Protein AF-A0A7G8G3M9-F1 (afdb_monomer_lite)

Foldseek 3Di:
DDPLVVVLVVVLVVVLVVLVVVVVVVCVVVVPPDDAWPQDWDQDPQSKTQGTWGWDDDPVPPVVNVVGVVPIDGPDIDHRDDD

Sequence (83 aa):
MSPDNMAEGVEAEERCNNWQEATRKETTRFGMNYSLFNRACKLNQAKTMILGYEGDYETGNSKEDREIRSRWKVVKNFALAQS

Secondary structure (DSSP, 8-state):
--HHHHHHHHHHHHHHHHHHHHHHHHHHHTT--S-SSEEEEEE-TTSEEEEEEESPPP-S-HHHHHHHHTTPEE--EEEPP--

Structure (mmCIF, N/CA/C/O backbone):
data_AF-A0A7G8G3M9-F1
#
_entry.id   AF-A0A7G8G3M9-F1
#
loop_
_atom_site.group_PDB
_atom_site.id
_atom_site.type_symbol
_atom_site.label_atom_id
_atom_site.label_alt_id
_atom_site.label_comp_id
_atom_site.label_asym_id
_atom_site.label_entity_id
_atom_site.label_seq_id
_atom_site.pdbx_PDB_ins_code
_atom_site.Cartn_x
_atom_site.Cartn_y
_atom_site.Cartn_z
_atom_site.occupancy
_atom_site.B_iso_or_equiv
_atom_site.auth_seq_id
_atom_site.auth_comp_id
_atom_site.auth_asym_id
_atom_site.auth_atom_id
_atom_site.pdbx_PDB_model_num
ATOM 1 N N . MET A 1 1 ? 25.496 -1.137 -8.829 1.00 45.53 1 MET A N 1
ATOM 2 C CA . MET A 1 1 ? 24.084 -1.278 -9.245 1.00 45.53 1 MET A CA 1
ATOM 3 C C . MET A 1 1 ? 24.057 -1.239 -10.762 1.00 45.53 1 MET A C 1
ATOM 5 O O . MET A 1 1 ? 24.651 -0.321 -11.310 1.00 45.53 1 MET A O 1
ATOM 9 N N . SER A 1 2 ? 23.474 -2.240 -11.429 1.00 50.19 2 SER A N 1
ATOM 10 C CA . SER A 1 2 ? 23.304 -2.200 -12.890 1.00 50.19 2 SER A CA 1
ATOM 11 C C . SER A 1 2 ? 22.338 -1.071 -13.284 1.00 50.19 2 SER A C 1
ATOM 13 O O . SER A 1 2 ? 21.413 -0.807 -12.512 1.00 50.19 2 SER A O 1
ATOM 15 N N . PRO A 1 3 ? 22.524 -0.421 -14.447 1.00 54.53 3 PRO A N 1
ATOM 16 C CA . PRO A 1 3 ? 21.632 0.630 -14.950 1.00 54.53 3 PRO A CA 1
ATOM 17 C C . PRO A 1 3 ? 20.152 0.222 -14.975 1.00 54.53 3 PRO A C 1
ATOM 19 O O . PRO A 1 3 ? 19.298 1.021 -14.600 1.00 54.53 3 PRO A O 1
ATOM 22 N N . ASP A 1 4 ? 19.860 -1.042 -15.295 1.00 56.25 4 ASP A N 1
ATOM 23 C CA . ASP A 1 4 ? 18.491 -1.579 -15.336 1.00 56.25 4 ASP A CA 1
ATOM 24 C C . ASP A 1 4 ? 17.811 -1.546 -13.961 1.00 56.25 4 ASP A C 1
ATOM 26 O O . ASP A 1 4 ? 16.660 -1.145 -13.834 1.00 56.25 4 ASP A O 1
ATOM 30 N N . ASN A 1 5 ? 18.559 -1.846 -12.893 1.00 58.97 5 ASN A N 1
ATOM 31 C CA . ASN A 1 5 ? 18.033 -1.783 -11.528 1.00 58.97 5 ASN A CA 1
ATOM 32 C C . ASN A 1 5 ? 17.794 -0.333 -11.062 1.00 58.97 5 ASN A C 1
ATOM 34 O O . ASN A 1 5 ? 17.008 -0.116 -10.143 1.00 58.97 5 ASN A O 1
ATOM 38 N N . MET A 1 6 ? 18.478 0.657 -11.656 1.00 60.38 6 MET A N 1
ATOM 39 C CA . MET A 1 6 ? 18.211 2.074 -11.378 1.00 60.38 6 MET A CA 1
ATOM 40 C C . MET A 1 6 ? 16.944 2.546 -12.094 1.00 60.38 6 MET A C 1
ATOM 42 O O . MET A 1 6 ? 16.127 3.214 -11.470 1.00 60.38 6 MET A O 1
ATOM 46 N N . ALA A 1 7 ? 16.739 2.161 -13.358 1.00 64.44 7 ALA A N 1
ATOM 47 C CA . ALA A 1 7 ? 15.527 2.498 -14.109 1.00 64.44 7 ALA A CA 1
ATOM 48 C C . ALA A 1 7 ? 14.268 1.856 -13.498 1.00 64.44 7 ALA A C 1
ATOM 50 O O . ALA A 1 7 ? 13.274 2.545 -13.269 1.00 64.44 7 ALA A O 1
ATOM 51 N N . GLU A 1 8 ? 14.344 0.569 -13.140 1.00 67.38 8 GLU A N 1
ATOM 52 C CA . GLU A 1 8 ? 13.279 -0.137 -12.414 1.00 67.38 8 GLU A CA 1
ATOM 53 C C . GLU A 1 8 ? 12.971 0.532 -11.063 1.00 67.38 8 GLU A C 1
ATOM 55 O O . GLU A 1 8 ? 11.811 0.619 -10.664 1.00 67.38 8 GLU A O 1
ATOM 60 N N . GLY A 1 9 ? 14.000 1.031 -10.365 1.00 68.12 9 GLY A N 1
ATOM 61 C CA . GLY A 1 9 ? 13.860 1.749 -9.096 1.00 68.12 9 GLY A CA 1
ATOM 62 C C . GLY A 1 9 ? 13.167 3.108 -9.232 1.00 68.12 9 GLY A C 1
ATOM 63 O O . GLY A 1 9 ? 12.321 3.443 -8.403 1.00 68.12 9 GLY A O 1
ATOM 64 N N . VAL A 1 10 ? 13.472 3.862 -10.291 1.00 77.38 10 VAL A N 1
ATOM 65 C CA . VAL A 1 10 ? 12.838 5.163 -10.569 1.00 77.38 10 VAL A CA 1
ATOM 66 C C . VAL A 1 10 ? 11.365 4.989 -10.950 1.00 77.38 10 VAL A C 1
ATOM 68 O O . VAL A 1 10 ? 10.510 5.662 -10.377 1.00 77.38 10 VAL A O 1
ATOM 71 N N . GLU A 1 11 ? 11.034 4.044 -11.841 1.00 79.12 11 GLU A N 1
ATOM 72 C CA . GLU A 1 11 ? 9.631 3.771 -12.202 1.00 79.12 11 GLU A CA 1
ATOM 73 C C . GLU A 1 11 ? 8.821 3.332 -10.972 1.00 79.12 11 GLU A C 1
ATOM 75 O O . GLU A 1 11 ? 7.676 3.750 -10.758 1.00 79.12 11 GLU A O 1
ATOM 80 N N . ALA A 1 12 ? 9.437 2.498 -10.136 1.00 79.50 12 ALA A N 1
ATOM 81 C CA . ALA A 1 12 ? 8.882 2.056 -8.875 1.00 79.50 12 ALA A CA 1
ATOM 82 C C . ALA A 1 12 ? 8.519 3.238 -7.951 1.00 79.50 12 ALA A C 1
ATOM 84 O O . ALA A 1 12 ? 7.396 3.321 -7.438 1.00 79.50 12 ALA A O 1
ATOM 85 N N . GLU A 1 13 ? 9.454 4.162 -7.752 1.00 81.50 13 GLU A N 1
ATOM 86 C CA . GLU A 1 13 ? 9.272 5.328 -6.891 1.00 81.50 13 GLU A CA 1
ATOM 87 C C . GLU A 1 13 ? 8.188 6.277 -7.424 1.00 81.50 13 GLU A C 1
ATOM 89 O O . GLU A 1 13 ? 7.269 6.646 -6.687 1.00 81.50 13 GLU A O 1
ATOM 94 N N . GLU A 1 14 ? 8.212 6.599 -8.721 1.00 85.56 14 GLU A N 1
ATOM 95 C CA . GLU A 1 14 ? 7.210 7.465 -9.351 1.00 85.56 14 GLU A CA 1
ATOM 96 C C . GLU A 1 14 ? 5.791 6.896 -9.232 1.00 85.56 14 GLU A C 1
ATOM 98 O O . GLU A 1 14 ? 4.845 7.612 -8.882 1.00 85.56 14 GLU A O 1
ATOM 103 N N . ARG A 1 15 ? 5.614 5.591 -9.483 1.00 82.50 15 ARG A N 1
ATOM 104 C CA . ARG A 1 15 ? 4.303 4.936 -9.355 1.00 82.50 15 ARG A CA 1
ATOM 105 C C . ARG A 1 15 ? 3.815 4.914 -7.915 1.00 82.50 15 ARG A C 1
ATOM 107 O O . ARG A 1 15 ? 2.619 5.113 -7.691 1.00 82.50 15 ARG A O 1
ATOM 114 N N . CYS A 1 16 ? 4.712 4.703 -6.953 1.00 82.94 16 CYS A N 1
ATOM 115 C CA . CYS A 1 16 ? 4.350 4.782 -5.546 1.00 82.94 16 CYS A CA 1
ATOM 116 C C . CYS A 1 16 ? 3.881 6.189 -5.162 1.00 82.94 16 CYS A C 1
ATOM 118 O O . CYS A 1 16 ? 2.798 6.332 -4.593 1.00 82.94 16 CYS A O 1
ATOM 120 N N . ASN A 1 17 ? 4.638 7.222 -5.539 1.00 84.00 17 ASN A N 1
ATOM 121 C CA . ASN A 1 17 ? 4.300 8.616 -5.251 1.00 84.00 17 ASN A CA 1
ATOM 122 C C . ASN A 1 17 ? 2.941 9.000 -5.854 1.00 84.00 17 ASN A C 1
ATOM 124 O O . ASN A 1 17 ? 2.070 9.536 -5.166 1.00 84.00 17 ASN A O 1
ATOM 128 N N . ASN A 1 18 ? 2.714 8.645 -7.121 1.00 84.81 18 ASN A N 1
ATOM 129 C CA . ASN A 1 18 ? 1.440 8.882 -7.798 1.00 84.81 18 ASN A CA 1
ATOM 130 C C . ASN A 1 18 ? 0.275 8.162 -7.112 1.00 84.81 18 ASN A C 1
ATOM 132 O O . ASN A 1 18 ? -0.818 8.718 -6.987 1.00 84.81 18 ASN A O 1
ATOM 136 N N . TRP A 1 19 ? 0.498 6.932 -6.650 1.00 79.88 19 TRP A N 1
ATOM 137 C CA . TRP A 1 19 ? -0.519 6.179 -5.932 1.00 79.88 19 TRP A CA 1
ATOM 138 C C . TRP A 1 19 ? -0.840 6.797 -4.569 1.00 79.88 19 TRP A C 1
ATOM 140 O O . TRP A 1 19 ? -2.015 6.986 -4.249 1.00 79.88 19 TRP A O 1
ATOM 150 N N . GLN A 1 20 ? 0.170 7.186 -3.791 1.00 79.06 20 GLN A N 1
ATOM 151 C CA . GLN A 1 20 ? -0.033 7.876 -2.516 1.00 79.06 20 GLN A CA 1
ATOM 152 C C . GLN A 1 20 ? -0.829 9.176 -2.700 1.00 79.06 20 GLN A C 1
ATOM 154 O O . GLN A 1 20 ? -1.780 9.429 -1.955 1.00 79.06 20 GLN A O 1
ATOM 159 N N . GLU A 1 21 ? -0.502 9.954 -3.733 1.00 83.69 21 GLU A N 1
ATOM 160 C CA . GLU A 1 21 ? -1.158 11.221 -4.051 1.00 83.69 21 GLU A CA 1
ATOM 161 C C . GLU A 1 21 ? -2.605 11.043 -4.537 1.00 83.69 21 GLU A C 1
ATOM 163 O O . GLU A 1 21 ? -3.507 11.754 -4.084 1.00 83.69 21 GLU A O 1
ATOM 168 N N . ALA A 1 22 ? -2.859 10.075 -5.423 1.00 79.38 22 ALA A N 1
ATOM 169 C CA . ALA A 1 22 ? -4.212 9.746 -5.875 1.00 79.38 22 ALA A CA 1
ATOM 170 C C . ALA A 1 22 ? -5.089 9.327 -4.692 1.00 79.38 22 ALA A C 1
ATOM 172 O O . ALA A 1 22 ? -6.193 9.843 -4.508 1.00 79.38 22 ALA A O 1
ATOM 173 N N . THR A 1 23 ? -4.549 8.471 -3.828 1.00 73.69 23 THR A N 1
ATOM 174 C CA . THR A 1 23 ? -5.301 7.978 -2.681 1.00 73.69 23 THR A CA 1
ATOM 175 C C . THR A 1 23 ? -5.493 9.075 -1.618 1.00 73.69 23 THR A C 1
ATOM 177 O O . THR A 1 23 ? -6.499 9.082 -0.910 1.00 73.69 23 THR A O 1
ATOM 180 N N . ARG A 1 24 ? -4.575 10.052 -1.494 1.00 76.81 24 ARG A N 1
ATOM 181 C CA . ARG A 1 24 ? -4.771 11.263 -0.667 1.00 76.81 24 ARG A CA 1
ATOM 182 C C . ARG A 1 24 ? -5.975 12.069 -1.156 1.00 76.81 24 ARG A C 1
ATOM 184 O O . ARG A 1 24 ? -6.848 12.405 -0.358 1.00 76.81 24 ARG A O 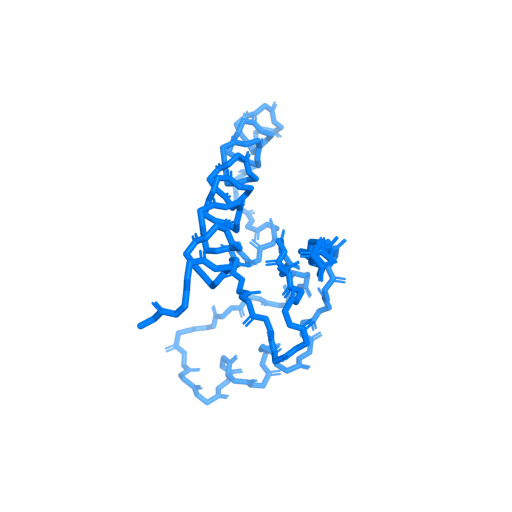1
ATOM 191 N N . LYS A 1 25 ? -6.042 12.334 -2.464 1.00 80.06 25 LYS A N 1
ATOM 192 C CA . LYS A 1 25 ? -7.144 13.084 -3.087 1.00 80.06 25 LYS A CA 1
ATOM 193 C C . LYS A 1 25 ? -8.491 12.389 -2.901 1.00 80.06 25 LYS A C 1
ATOM 195 O O . LYS A 1 25 ? -9.474 13.058 -2.595 1.00 80.06 25 LYS A O 1
ATOM 200 N N . GLU A 1 26 ? -8.539 11.067 -3.047 1.00 73.44 26 GLU A N 1
ATOM 201 C CA . GLU A 1 26 ? -9.758 10.282 -2.817 1.00 73.44 26 GLU A CA 1
ATOM 202 C C . GLU A 1 26 ? -10.231 10.372 -1.362 1.00 73.44 26 GLU A C 1
ATOM 204 O O . GLU A 1 26 ? -11.396 10.681 -1.123 1.00 73.44 26 GLU A O 1
ATOM 209 N N . THR A 1 27 ? -9.336 10.204 -0.382 1.00 69.50 27 THR A N 1
ATOM 210 C CA . THR A 1 27 ? -9.689 10.322 1.045 1.00 69.50 27 THR A CA 1
ATOM 211 C C . THR A 1 27 ? -10.279 11.686 1.386 1.00 69.50 27 THR A C 1
ATOM 213 O O . THR A 1 27 ? -11.315 11.751 2.047 1.00 69.50 27 THR A O 1
ATOM 216 N N . THR A 1 28 ? -9.668 12.770 0.896 1.00 74.50 28 THR A N 1
ATOM 217 C CA . THR A 1 28 ? -10.199 14.127 1.078 1.00 74.50 28 THR A CA 1
ATOM 218 C C . THR A 1 28 ? -11.556 14.293 0.395 1.00 74.50 28 THR A C 1
ATOM 220 O O . THR A 1 28 ? -12.475 14.848 0.991 1.00 74.50 28 THR A O 1
ATOM 223 N N . ARG A 1 29 ? -11.708 13.789 -0.838 1.00 77.00 29 ARG A N 1
ATOM 224 C CA . ARG A 1 29 ? -12.949 13.911 -1.617 1.00 77.00 29 ARG A CA 1
ATOM 225 C C . ARG A 1 29 ? -14.134 13.206 -0.957 1.00 77.00 29 ARG A C 1
ATOM 227 O O . ARG A 1 29 ? -15.241 13.729 -1.011 1.00 77.00 29 ARG A O 1
ATOM 234 N N . PHE A 1 30 ? -13.918 12.033 -0.368 1.00 72.56 30 PHE A N 1
ATOM 235 C CA . PHE A 1 30 ? -14.989 11.230 0.225 1.00 72.56 30 PHE A CA 1
ATOM 236 C C . PHE A 1 30 ? -15.229 11.521 1.713 1.00 72.56 30 PHE A C 1
ATOM 238 O O . PHE A 1 30 ? -16.035 10.834 2.335 1.00 72.56 30 PHE A O 1
ATOM 245 N N . GLY A 1 31 ? -14.555 12.525 2.295 1.00 65.19 31 GLY A N 1
ATOM 246 C CA . GLY A 1 31 ? -14.725 12.884 3.709 1.00 65.19 31 GLY A CA 1
ATOM 247 C C . GLY A 1 31 ? -14.418 11.722 4.658 1.00 65.19 31 GLY A C 1
ATOM 248 O O . GLY A 1 31 ? -15.002 11.623 5.736 1.00 65.19 31 GLY A O 1
ATOM 249 N N . MET A 1 32 ? -13.546 10.803 4.233 1.00 62.44 32 MET A N 1
ATOM 250 C CA . MET A 1 32 ? -13.235 9.600 4.991 1.00 62.44 32 MET A CA 1
ATOM 251 C C . MET A 1 32 ? -12.325 9.960 6.167 1.00 62.44 32 MET A C 1
ATOM 253 O O . MET A 1 32 ? -11.132 10.202 5.985 1.00 62.44 32 MET A O 1
ATOM 257 N N . ASN A 1 33 ? -12.881 9.951 7.379 1.00 52.69 33 ASN A N 1
ATOM 258 C CA . ASN A 1 33 ? -12.132 10.080 8.630 1.00 52.69 33 ASN A CA 1
ATOM 259 C C . ASN A 1 33 ? -11.431 8.748 8.971 1.00 52.69 33 ASN A C 1
ATOM 261 O O . ASN A 1 33 ? -11.778 8.106 9.954 1.00 52.69 33 ASN A O 1
ATOM 265 N N . TYR A 1 34 ? -10.441 8.370 8.147 1.00 46.00 34 TYR A N 1
ATOM 266 C CA . TYR A 1 34 ? -9.538 7.209 8.290 1.00 46.00 34 TYR A CA 1
ATOM 267 C C . TYR A 1 34 ? -10.259 5.830 8.216 1.00 46.00 34 TYR A C 1
ATOM 269 O O . TYR A 1 34 ? -11.439 5.709 8.506 1.00 46.00 34 TYR A O 1
ATOM 277 N N . SER A 1 35 ? -9.689 4.715 7.753 1.00 43.38 35 SER A N 1
ATOM 278 C CA . SER A 1 35 ? -8.293 4.360 7.498 1.00 43.38 35 SER A CA 1
ATOM 279 C C . SER A 1 35 ? -8.174 3.232 6.442 1.00 43.38 35 SER A C 1
ATOM 281 O O . SER A 1 35 ? -7.280 2.411 6.493 1.00 43.38 35 SER A O 1
ATOM 283 N N . LEU A 1 36 ? -9.044 3.139 5.439 1.00 46.59 36 LEU A N 1
ATOM 284 C CA . LEU A 1 36 ? -8.959 2.018 4.490 1.00 46.59 36 LEU A CA 1
ATOM 285 C C . LEU A 1 36 ? -7.666 2.054 3.646 1.00 46.59 36 LEU A C 1
ATOM 287 O O . LEU A 1 36 ? -7.402 3.025 2.932 1.00 46.59 36 LEU A O 1
ATOM 291 N N . PHE A 1 37 ? -6.933 0.937 3.728 1.00 52.53 37 PHE A N 1
ATOM 292 C CA . PHE A 1 37 ? -5.654 0.573 3.109 1.00 52.53 37 PHE A CA 1
ATOM 293 C C . PHE A 1 37 ? -4.401 0.985 3.874 1.00 52.53 37 PHE A C 1
ATOM 295 O O . PHE A 1 37 ? -4.049 2.163 3.941 1.00 52.53 37 PHE A O 1
ATOM 302 N N . ASN A 1 38 ? -3.655 -0.013 4.362 1.00 56.06 38 ASN A N 1
ATOM 303 C CA . ASN A 1 38 ? -2.282 0.229 4.770 1.00 56.06 38 ASN A CA 1
ATOM 304 C C . ASN A 1 38 ? -1.486 0.561 3.501 1.00 56.06 38 ASN A C 1
ATOM 306 O O . ASN A 1 38 ? -1.294 -0.277 2.610 1.00 56.06 38 ASN A O 1
ATOM 310 N N . ARG A 1 39 ? -1.129 1.842 3.366 1.00 61.78 39 ARG A N 1
ATOM 311 C CA . ARG A 1 39 ? -0.527 2.400 2.154 1.00 61.78 39 ARG A CA 1
ATOM 312 C C . ARG A 1 39 ? 0.969 2.168 2.119 1.00 61.78 39 ARG A C 1
ATOM 314 O O . ARG A 1 39 ? 1.759 3.104 2.102 1.00 61.78 39 ARG A O 1
ATOM 321 N N . ALA A 1 40 ? 1.344 0.898 2.084 1.00 64.56 40 ALA A N 1
ATOM 322 C CA . ALA A 1 40 ? 2.709 0.493 1.827 1.00 64.56 40 ALA A CA 1
ATOM 323 C C . ALA A 1 40 ? 2.890 0.243 0.329 1.00 64.56 40 ALA A C 1
ATOM 325 O O . ALA A 1 40 ? 2.193 -0.584 -0.261 1.00 64.56 40 ALA A O 1
ATOM 326 N N . CYS A 1 41 ? 3.860 0.936 -0.262 1.00 72.94 41 CYS A N 1
ATOM 327 C CA . CYS A 1 41 ? 4.447 0.491 -1.512 1.00 72.94 41 CYS A CA 1
ATOM 328 C C . CYS A 1 41 ? 5.635 -0.405 -1.188 1.00 72.94 41 CYS A C 1
ATOM 330 O O . CYS A 1 41 ? 6.501 -0.015 -0.400 1.00 72.94 41 CYS A O 1
ATOM 332 N N . LYS A 1 42 ? 5.700 -1.594 -1.780 1.00 76.88 42 LYS A N 1
ATOM 333 C CA . LYS A 1 42 ? 6.860 -2.466 -1.598 1.00 76.88 42 LYS A CA 1
ATOM 334 C C . LYS A 1 42 ? 7.182 -3.222 -2.873 1.00 76.88 42 LYS A C 1
ATOM 336 O O . LYS A 1 42 ? 6.302 -3.830 -3.480 1.00 76.88 42 LYS A O 1
ATOM 341 N N . LEU A 1 43 ? 8.465 -3.229 -3.223 1.00 80.38 43 LEU A N 1
ATOM 342 C CA . LEU A 1 43 ? 8.997 -4.119 -4.241 1.00 80.38 43 LEU A CA 1
ATOM 343 C C . LEU A 1 43 ? 9.138 -5.528 -3.659 1.00 80.38 43 LEU A C 1
ATOM 345 O O . LEU A 1 43 ? 9.739 -5.719 -2.596 1.00 80.38 43 LEU A O 1
ATOM 349 N N . ASN A 1 44 ? 8.563 -6.516 -4.337 1.00 75.81 44 ASN A N 1
ATOM 350 C CA . ASN A 1 44 ? 8.729 -7.915 -3.965 1.00 75.81 44 ASN A CA 1
ATOM 351 C C . ASN A 1 44 ? 9.941 -8.553 -4.673 1.00 75.81 44 ASN A C 1
ATOM 353 O O . ASN A 1 44 ? 10.577 -7.957 -5.540 1.00 75.81 44 ASN A O 1
ATOM 357 N N . GLN A 1 45 ? 10.252 -9.799 -4.309 1.00 74.25 45 GLN A N 1
ATOM 358 C CA . GLN A 1 45 ? 11.380 -10.549 -4.881 1.00 74.25 45 GLN A CA 1
ATOM 359 C C . GLN A 1 45 ? 11.235 -10.824 -6.388 1.00 74.25 45 GLN A C 1
ATOM 361 O O . GLN A 1 45 ? 12.235 -11.027 -7.066 1.00 74.25 45 GLN A O 1
ATOM 366 N N . ALA A 1 46 ? 10.012 -10.791 -6.919 1.00 79.19 46 ALA A N 1
ATOM 367 C CA . ALA A 1 46 ? 9.712 -10.987 -8.334 1.00 79.19 46 ALA A CA 1
ATOM 368 C C . ALA A 1 46 ? 9.727 -9.671 -9.138 1.00 79.19 46 ALA A C 1
ATOM 370 O O . ALA A 1 46 ? 9.104 -9.598 -10.195 1.00 79.19 46 ALA A O 1
ATOM 371 N N . LYS A 1 47 ? 10.375 -8.611 -8.625 1.00 78.38 47 LYS A N 1
ATOM 372 C CA . LYS A 1 47 ? 10.397 -7.265 -9.230 1.00 78.38 47 LYS A CA 1
ATOM 373 C C . LYS A 1 47 ? 8.997 -6.704 -9.534 1.00 78.38 47 LYS A C 1
ATOM 375 O O . LYS A 1 47 ? 8.790 -5.941 -10.470 1.00 78.38 47 LYS A O 1
ATOM 380 N N . THR A 1 48 ? 8.006 -7.087 -8.737 1.00 80.38 48 THR A N 1
ATOM 381 C CA . THR A 1 48 ? 6.646 -6.549 -8.820 1.00 80.38 48 THR A CA 1
ATOM 382 C C . THR A 1 48 ? 6.462 -5.501 -7.733 1.00 80.38 48 THR A C 1
ATOM 384 O O . THR A 1 48 ? 6.748 -5.752 -6.558 1.00 80.38 48 THR A O 1
ATOM 387 N N . MET A 1 49 ? 5.951 -4.338 -8.117 1.00 81.56 49 MET A N 1
ATOM 388 C CA . MET A 1 49 ? 5.545 -3.296 -7.187 1.00 81.56 49 MET A CA 1
ATOM 389 C C . MET A 1 49 ? 4.156 -3.611 -6.630 1.00 81.56 49 MET A C 1
ATOM 391 O O . MET A 1 49 ? 3.196 -3.747 -7.389 1.00 81.56 49 MET A O 1
ATOM 395 N N . ILE A 1 50 ? 4.026 -3.677 -5.308 1.00 82.19 50 ILE A N 1
ATOM 396 C CA . ILE A 1 50 ? 2.732 -3.722 -4.622 1.00 82.19 50 ILE A CA 1
ATOM 397 C C . ILE A 1 50 ? 2.369 -2.295 -4.223 1.00 82.19 50 ILE A C 1
ATOM 399 O O . ILE A 1 50 ? 3.129 -1.678 -3.487 1.00 82.19 50 ILE A O 1
ATOM 403 N N . LEU A 1 51 ? 1.232 -1.782 -4.700 1.00 77.06 51 LEU A N 1
ATOM 404 C CA . LEU A 1 51 ? 0.723 -0.432 -4.420 1.00 77.06 51 LEU A CA 1
ATOM 405 C C . LEU A 1 51 ? -0.494 -0.473 -3.488 1.00 77.06 51 LEU A C 1
ATOM 407 O O . LEU A 1 51 ? -1.446 0.258 -3.709 1.00 77.06 51 LEU A O 1
ATOM 411 N N . GLY A 1 52 ? -0.535 -1.364 -2.499 1.00 78.06 52 GLY A N 1
ATOM 412 C CA . GLY A 1 52 ? -1.584 -1.323 -1.478 1.00 78.06 52 GLY A CA 1
ATOM 413 C C . GLY A 1 52 ? -2.036 -2.676 -0.945 1.00 78.06 52 GLY A C 1
ATOM 414 O O . GLY A 1 52 ? -2.052 -3.686 -1.659 1.00 78.06 52 GLY A O 1
ATOM 415 N N . TYR A 1 53 ? -2.454 -2.645 0.321 1.00 77.94 53 TYR A N 1
ATOM 416 C CA . TYR A 1 53 ? -2.910 -3.791 1.098 1.00 77.94 53 TYR A CA 1
ATOM 417 C C . TYR A 1 53 ? -4.254 -3.525 1.780 1.00 77.94 53 TYR A C 1
ATOM 419 O O . TYR A 1 53 ? -4.403 -2.519 2.476 1.00 77.94 53 TYR A O 1
ATOM 427 N N . GLU A 1 54 ? -5.205 -4.443 1.614 1.00 75.69 54 GLU A N 1
ATOM 428 C CA . GLU A 1 54 ? -6.462 -4.477 2.365 1.00 75.69 54 GLU A CA 1
ATOM 429 C C . GLU A 1 54 ? -6.317 -5.367 3.595 1.00 75.69 54 GLU A C 1
ATOM 431 O O . GLU A 1 54 ? -5.900 -6.521 3.472 1.00 75.69 54 GLU A O 1
ATOM 436 N N . GLY A 1 55 ? -6.712 -4.878 4.765 1.00 74.81 55 GLY A N 1
ATOM 437 C CA . GLY A 1 55 ? -6.839 -5.714 5.951 1.00 74.81 55 GLY A CA 1
ATOM 438 C C . GLY A 1 55 ? -6.985 -4.917 7.239 1.00 74.81 55 GLY A C 1
ATOM 439 O O . GLY A 1 55 ? -7.180 -3.701 7.206 1.00 74.81 55 GLY A O 1
ATOM 440 N N . ASP A 1 56 ? -6.906 -5.636 8.359 1.00 79.12 56 ASP A N 1
ATOM 441 C CA . ASP A 1 56 ? -7.086 -5.082 9.702 1.00 79.12 56 ASP A CA 1
ATOM 442 C C . ASP A 1 56 ? -6.029 -4.012 10.032 1.00 79.12 56 ASP A C 1
ATOM 444 O O . ASP A 1 56 ? -4.917 -4.016 9.489 1.00 79.12 56 ASP A O 1
ATOM 448 N N . TYR A 1 57 ? -6.373 -3.112 10.956 1.00 75.56 57 TYR A N 1
ATOM 449 C CA . TYR A 1 57 ? -5.468 -2.080 11.459 1.00 75.56 57 TYR A CA 1
ATOM 450 C C . TYR A 1 57 ? -4.395 -2.646 12.368 1.00 75.56 57 TYR A C 1
ATOM 452 O O . TYR A 1 57 ? -4.671 -3.506 13.199 1.00 75.56 57 TYR A O 1
ATOM 460 N N . GLU A 1 58 ? -3.192 -2.093 12.242 1.00 78.69 58 GLU A N 1
ATOM 461 C CA . GLU A 1 58 ? -2.125 -2.301 13.215 1.00 78.69 58 GLU A CA 1
ATOM 462 C C . GLU A 1 58 ? -2.538 -1.707 14.566 1.00 78.69 58 GLU A C 1
ATOM 464 O O . GLU A 1 58 ? -3.106 -0.614 14.641 1.00 78.69 58 GLU A O 1
ATOM 469 N N . THR A 1 59 ? -2.268 -2.448 15.635 1.00 81.12 59 THR A N 1
ATOM 470 C CA . THR A 1 59 ? -2.560 -2.063 17.019 1.00 81.12 59 THR A CA 1
ATOM 471 C C . THR A 1 59 ? -1.383 -1.319 17.653 1.00 81.12 59 THR A C 1
ATOM 473 O O . THR A 1 59 ? -1.504 -0.793 18.759 1.00 81.12 59 THR A O 1
ATOM 476 N N . GLY A 1 60 ? -0.236 -1.266 16.961 1.00 78.69 60 GLY A N 1
ATOM 477 C CA . GLY A 1 60 ? 1.033 -0.750 17.478 1.00 78.69 60 GLY A CA 1
ATOM 478 C C . GLY A 1 60 ? 1.801 -1.783 18.309 1.00 78.69 60 GLY A C 1
ATOM 479 O O . GLY A 1 60 ? 2.921 -1.519 18.756 1.00 78.69 60 GLY A O 1
ATOM 480 N N . ASN A 1 61 ? 1.224 -2.971 18.514 1.00 92.12 61 ASN A N 1
ATOM 481 C CA . ASN A 1 61 ? 1.901 -4.108 19.113 1.00 92.12 61 ASN A CA 1
ATOM 482 C C . ASN A 1 61 ? 2.597 -4.922 18.020 1.00 92.12 61 ASN A C 1
ATOM 484 O O . ASN A 1 61 ? 1.960 -5.603 17.222 1.00 92.12 61 ASN A O 1
ATOM 488 N N . SER A 1 62 ? 3.929 -4.936 18.039 1.00 85.44 62 SER A N 1
ATOM 489 C CA . SER A 1 62 ? 4.739 -5.546 16.976 1.00 85.44 62 SER A CA 1
ATOM 490 C C . SER A 1 62 ? 4.428 -7.020 16.670 1.00 85.44 62 SER A C 1
ATOM 492 O O . SER A 1 62 ? 4.610 -7.451 15.523 1.00 85.44 62 SER A O 1
AT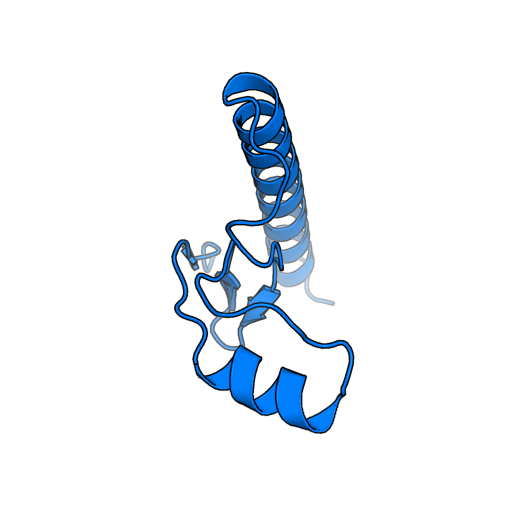OM 494 N N . LYS A 1 63 ? 3.968 -7.799 17.661 1.00 90.50 63 LYS A N 1
ATOM 495 C CA . LYS A 1 63 ? 3.592 -9.207 17.477 1.00 90.50 63 LYS A CA 1
ATOM 496 C C . LYS A 1 63 ? 2.237 -9.323 16.781 1.00 90.50 63 LYS A C 1
ATOM 498 O O . LYS A 1 63 ? 2.140 -10.026 15.778 1.00 90.50 63 LYS A O 1
ATOM 503 N N . GLU A 1 64 ? 1.234 -8.605 17.272 1.00 85.12 64 GLU A N 1
ATOM 504 C CA . GLU A 1 64 ? -0.110 -8.580 16.682 1.00 85.12 64 GLU A CA 1
ATOM 505 C C . GLU A 1 64 ? -0.078 -7.976 15.277 1.00 85.12 64 GLU A C 1
ATOM 507 O O . GLU A 1 64 ? -0.624 -8.555 14.342 1.00 85.12 64 GLU A O 1
ATOM 512 N N . ASP A 1 65 ? 0.672 -6.891 15.082 1.00 83.50 65 ASP A N 1
ATOM 513 C CA . ASP A 1 65 ? 0.847 -6.236 13.786 1.00 83.50 65 ASP A CA 1
ATOM 514 C C . ASP A 1 65 ? 1.445 -7.188 12.745 1.00 83.50 65 ASP A C 1
ATOM 516 O O . ASP A 1 65 ? 1.148 -7.106 11.555 1.00 83.50 65 ASP A O 1
ATOM 520 N N . ARG A 1 66 ? 2.304 -8.130 13.158 1.00 86.94 66 ARG A N 1
ATOM 521 C CA . ARG A 1 66 ? 2.833 -9.156 12.247 1.00 86.94 66 ARG A CA 1
ATOM 522 C C . ARG A 1 66 ? 1.738 -10.127 11.793 1.00 86.94 66 ARG A C 1
ATOM 524 O O . ARG A 1 66 ? 1.712 -10.477 10.615 1.00 86.94 66 ARG A O 1
ATOM 531 N N 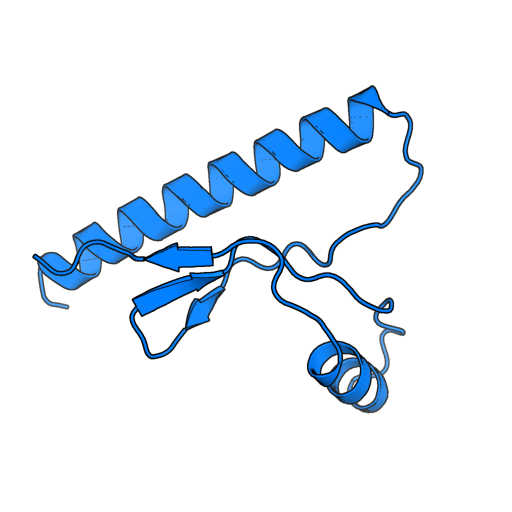. GLU A 1 67 ? 0.859 -10.545 12.695 1.00 88.81 67 GLU A N 1
ATOM 532 C CA . GLU A 1 67 ? -0.275 -11.431 12.392 1.00 88.81 67 GLU A CA 1
ATOM 533 C C . GLU A 1 67 ? -1.399 -10.717 11.630 1.00 88.81 67 GLU A C 1
ATOM 535 O O . GLU A 1 67 ? -2.132 -11.327 10.855 1.00 88.81 67 GLU A O 1
ATOM 540 N N . ILE A 1 68 ? -1.550 -9.413 11.833 1.00 82.88 68 ILE A N 1
ATOM 541 C CA . ILE A 1 68 ? -2.435 -8.556 11.045 1.00 82.88 68 ILE A CA 1
ATOM 542 C C . ILE A 1 68 ? -1.897 -8.443 9.615 1.00 82.88 68 ILE A C 1
ATOM 544 O O . ILE A 1 68 ? -2.601 -8.783 8.663 1.00 82.88 68 ILE A O 1
ATOM 548 N N . ARG A 1 69 ? -0.614 -8.089 9.454 1.00 82.06 69 ARG A N 1
ATOM 549 C CA . ARG A 1 69 ? 0.049 -7.985 8.143 1.00 82.06 69 ARG A CA 1
ATOM 550 C C . ARG A 1 69 ? 0.036 -9.283 7.342 1.00 82.06 69 ARG A C 1
ATOM 552 O O . ARG A 1 69 ? -0.035 -9.227 6.119 1.00 82.06 69 ARG A O 1
ATOM 559 N N . SER A 1 70 ? 0.102 -10.449 7.989 1.00 86.25 70 SER A N 1
ATOM 560 C CA . SER A 1 70 ? 0.043 -11.737 7.279 1.00 86.25 70 SER A CA 1
ATOM 561 C C . SER A 1 70 ? -1.334 -12.035 6.679 1.00 86.25 70 SER A C 1
ATOM 563 O O . SER A 1 70 ? -1.432 -12.837 5.752 1.00 86.25 70 SER A O 1
ATOM 565 N N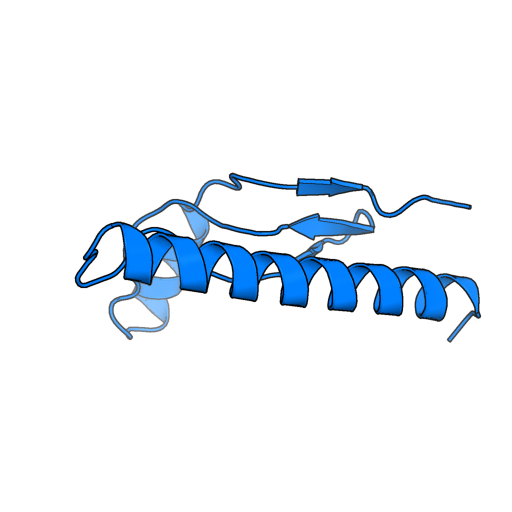 . ARG A 1 71 ? -2.390 -11.386 7.183 1.00 84.62 71 ARG A N 1
ATOM 566 C CA . ARG A 1 71 ? -3.767 -11.513 6.685 1.00 84.62 71 ARG A CA 1
ATOM 567 C C . ARG A 1 71 ? -4.116 -10.478 5.621 1.00 84.62 71 ARG A C 1
ATOM 569 O O . ARG A 1 71 ? -5.169 -10.591 4.993 1.00 84.62 71 ARG A O 1
ATOM 576 N N . TRP A 1 72 ? -3.254 -9.488 5.407 1.00 84.38 72 TRP A N 1
ATOM 577 C CA . TRP A 1 72 ? -3.490 -8.465 4.404 1.00 84.38 72 TRP A CA 1
ATOM 578 C C . TRP A 1 72 ? -3.488 -9.038 2.991 1.00 84.38 72 TRP A C 1
ATOM 580 O O . TRP A 1 72 ? -2.638 -9.847 2.615 1.00 84.38 72 TRP A O 1
ATOM 590 N N . LYS A 1 73 ? -4.424 -8.556 2.179 1.00 81.94 73 LYS A N 1
ATOM 591 C CA . LYS A 1 73 ? -4.551 -8.919 0.771 1.00 81.94 73 LYS A CA 1
ATOM 592 C C . LYS A 1 73 ? -3.995 -7.808 -0.098 1.00 81.94 73 LYS A C 1
ATOM 594 O O . LYS A 1 73 ? -4.293 -6.636 0.105 1.00 81.94 73 LYS A O 1
ATOM 599 N N . VAL A 1 74 ? -3.194 -8.179 -1.088 1.00 81.50 74 VAL A N 1
ATOM 600 C CA . VAL A 1 74 ? -2.735 -7.234 -2.107 1.00 81.50 74 VAL A CA 1
ATOM 601 C C . VAL A 1 74 ? -3.931 -6.816 -2.951 1.00 81.50 74 VAL A C 1
ATOM 603 O O . VAL A 1 74 ? -4.614 -7.675 -3.504 1.00 81.50 74 VAL A O 1
ATOM 606 N N . VAL A 1 75 ? -4.154 -5.511 -3.086 1.00 77.56 75 VAL A N 1
ATOM 607 C CA . VAL A 1 75 ? -5.235 -4.984 -3.941 1.00 77.56 75 VAL A CA 1
ATOM 608 C C . VAL A 1 75 ? -4.754 -4.421 -5.261 1.00 77.56 75 VAL A C 1
ATOM 610 O O . VAL A 1 75 ? -5.538 -4.298 -6.199 1.00 77.56 75 VAL A O 1
ATOM 613 N N . LYS A 1 76 ? -3.469 -4.073 -5.358 1.00 81.19 76 LYS A N 1
ATOM 614 C CA . LYS A 1 76 ? -2.914 -3.503 -6.579 1.00 81.19 76 LYS A CA 1
ATOM 615 C C . LYS A 1 76 ? -1.452 -3.886 -6.744 1.00 81.19 76 LYS A C 1
ATOM 617 O O . LYS A 1 76 ? -0.637 -3.632 -5.858 1.00 81.19 76 LYS A O 1
ATOM 622 N N . ASN A 1 77 ? -1.130 -4.489 -7.883 1.00 82.12 77 ASN A N 1
ATOM 623 C CA . ASN A 1 77 ? 0.223 -4.869 -8.264 1.00 82.12 77 ASN A CA 1
ATOM 624 C C . ASN A 1 77 ? 0.574 -4.315 -9.652 1.00 82.12 77 ASN A C 1
ATOM 626 O O . ASN A 1 77 ? -0.301 -4.047 -10.473 1.00 82.12 77 ASN A O 1
ATOM 630 N N . PHE A 1 78 ? 1.866 -4.120 -9.891 1.00 80.06 78 PHE A N 1
ATOM 631 C CA . PHE A 1 78 ? 2.411 -3.716 -11.181 1.00 80.06 78 PHE A CA 1
ATOM 632 C C . PHE A 1 78 ? 3.687 -4.497 -11.447 1.00 80.06 78 PHE A C 1
ATOM 634 O O . PHE A 1 78 ? 4.608 -4.478 -10.628 1.00 80.06 78 PHE A O 1
ATOM 641 N N . ALA A 1 79 ? 3.738 -5.179 -12.587 1.00 82.12 79 ALA A N 1
ATOM 642 C CA . ALA A 1 79 ? 4.990 -5.718 -13.089 1.00 82.12 79 ALA A CA 1
ATOM 643 C C . ALA A 1 79 ? 5.870 -4.544 -13.525 1.00 82.12 79 ALA A C 1
ATOM 645 O O . ALA A 1 79 ? 5.428 -3.715 -14.323 1.00 82.12 79 ALA A O 1
ATOM 646 N N . LEU A 1 80 ? 7.086 -4.468 -12.989 1.00 76.56 80 LEU A N 1
ATOM 647 C CA . LEU A 1 80 ? 8.116 -3.638 -13.596 1.00 76.56 80 LEU A CA 1
ATOM 648 C C . LEU A 1 80 ? 8.562 -4.362 -14.867 1.00 76.56 80 LEU A C 1
ATOM 650 O O . LEU A 1 80 ? 8.722 -5.587 -14.849 1.00 76.56 80 LEU A O 1
ATOM 654 N N . ALA A 1 81 ? 8.663 -3.636 -15.979 1.00 68.19 81 ALA A N 1
ATOM 655 C CA . ALA A 1 8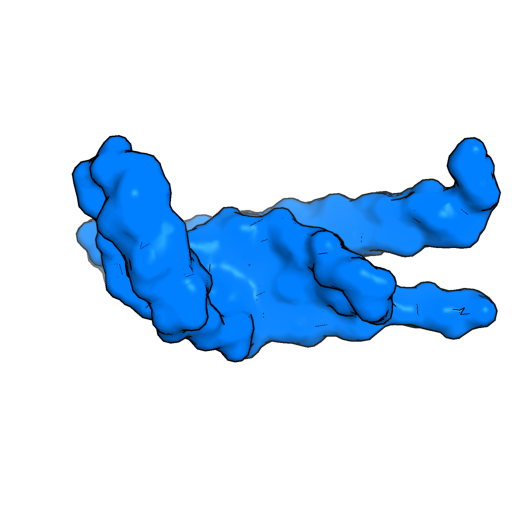1 ? 9.080 -4.234 -17.239 1.00 68.19 81 ALA A CA 1
ATOM 656 C C . ALA A 1 81 ? 10.457 -4.888 -17.046 1.00 68.19 81 ALA A C 1
ATOM 658 O O . ALA A 1 81 ? 11.400 -4.220 -16.632 1.00 68.19 81 ALA A O 1
ATOM 659 N N . GLN A 1 82 ? 10.56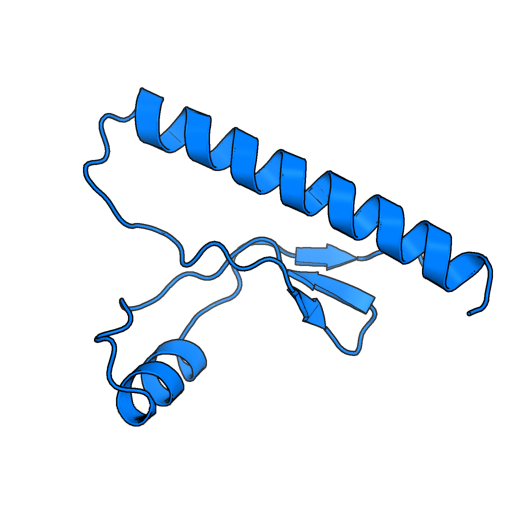1 -6.191 -17.319 1.00 57.56 82 GLN A N 1
ATOM 660 C CA . GLN A 1 82 ? 11.865 -6.804 -17.546 1.00 57.56 82 GLN A CA 1
ATOM 661 C C . GLN A 1 82 ? 12.267 -6.391 -18.956 1.00 57.56 82 GLN A C 1
ATOM 663 O O . GLN A 1 82 ? 11.562 -6.735 -19.909 1.00 57.56 82 GLN A O 1
ATOM 668 N N . SER A 1 83 ? 13.307 -5.567 -19.061 1.00 49.94 83 SER A N 1
ATOM 669 C CA . SER A 1 83 ? 13.955 -5.280 -20.337 1.00 49.94 83 SER A CA 1
ATOM 670 C C . SER A 1 83 ? 14.525 -6.543 -20.975 1.00 49.94 83 SER A C 1
ATOM 672 O O . SER A 1 83 ? 14.910 -7.481 -20.236 1.00 49.94 83 SER A O 1
#

pLDDT: mean 74.02, std 11.63, range [43.38, 92.12]

Radius of gyration: 14.75 Å; chains: 1; bounding box: 39×26×40 Å